Protein AF-A0A7V2N120-F1 (afdb_monomer_lite)

Structure (mmCIF, N/CA/C/O backbone):
data_AF-A0A7V2N120-F1
#
_entry.id   AF-A0A7V2N120-F1
#
loop_
_atom_site.group_PDB
_atom_site.id
_atom_site.type_symbol
_atom_site.label_atom_id
_atom_site.label_alt_id
_atom_site.label_comp_id
_atom_site.label_asym_id
_atom_site.label_entity_id
_atom_site.label_seq_id
_atom_site.pdbx_PDB_ins_code
_atom_site.Cartn_x
_atom_site.Cartn_y
_atom_site.Cartn_z
_atom_site.occupancy
_atom_site.B_iso_or_equiv
_atom_site.auth_seq_id
_atom_site.auth_comp_id
_atom_site.auth_asym_id
_atom_site.auth_atom_id
_atom_site.pdbx_PDB_model_num
ATOM 1 N N . MET A 1 1 ? 40.773 -17.161 -37.239 1.00 55.75 1 MET A N 1
ATOM 2 C CA . MET A 1 1 ? 39.350 -16.802 -37.480 1.00 55.75 1 MET A CA 1
ATOM 3 C C . MET A 1 1 ? 38.369 -17.424 -36.479 1.00 55.75 1 MET A C 1
ATOM 5 O O . MET A 1 1 ? 37.412 -16.759 -36.114 1.00 55.75 1 MET A O 1
ATOM 9 N N . ARG A 1 2 ? 38.604 -18.645 -35.972 1.00 58.12 2 ARG A N 1
ATOM 10 C CA . ARG A 1 2 ? 37.699 -19.341 -35.031 1.00 58.12 2 ARG A CA 1
ATOM 11 C C . ARG A 1 2 ? 37.586 -18.682 -33.636 1.00 58.12 2 ARG A C 1
ATOM 13 O O . ARG A 1 2 ? 36.512 -18.715 -33.054 1.00 58.12 2 ARG A O 1
ATOM 20 N N . LEU A 1 3 ? 38.641 -18.007 -33.154 1.00 55.69 3 LEU A N 1
ATOM 21 C CA . LEU A 1 3 ? 38.628 -17.240 -31.890 1.00 55.69 3 LEU A CA 1
ATOM 22 C C . LEU A 1 3 ? 37.810 -15.935 -31.965 1.00 55.69 3 LEU A C 1
ATOM 24 O O . LEU A 1 3 ? 37.146 -15.569 -31.003 1.00 55.69 3 LEU A O 1
ATOM 28 N N . VAL A 1 4 ? 37.840 -15.246 -33.111 1.00 60.59 4 VAL A N 1
ATOM 29 C CA . VAL A 1 4 ? 37.154 -13.953 -33.310 1.00 60.59 4 VAL A CA 1
ATOM 30 C C . VAL A 1 4 ? 35.639 -14.156 -33.407 1.00 60.59 4 VAL A C 1
ATOM 32 O O . VAL A 1 4 ? 34.874 -13.403 -32.819 1.00 60.59 4 VAL A O 1
ATOM 35 N N . ILE A 1 5 ? 35.207 -15.235 -34.067 1.00 59.00 5 ILE A N 1
ATOM 36 C CA . ILE A 1 5 ? 33.794 -15.638 -34.136 1.00 59.00 5 ILE A CA 1
ATOM 37 C C . ILE A 1 5 ? 33.270 -16.045 -32.747 1.00 59.00 5 ILE A C 1
ATOM 39 O O . ILE A 1 5 ? 32.144 -15.702 -32.396 1.00 59.00 5 ILE A O 1
ATOM 43 N N . PHE A 1 6 ? 34.094 -16.711 -31.929 1.00 54.94 6 PHE A N 1
ATOM 44 C CA . PHE A 1 6 ? 33.734 -17.083 -30.555 1.00 54.94 6 PHE A CA 1
ATOM 45 C C . PHE A 1 6 ? 33.576 -15.853 -29.644 1.00 54.94 6 PHE A C 1
ATOM 47 O O . PHE A 1 6 ? 32.615 -15.773 -28.885 1.00 54.94 6 PHE A O 1
ATOM 54 N N . PHE A 1 7 ? 34.456 -14.853 -29.778 1.00 57.53 7 PHE A N 1
ATOM 55 C CA . PHE A 1 7 ? 34.351 -13.581 -29.050 1.00 57.53 7 PHE A CA 1
ATOM 56 C C . PHE A 1 7 ? 33.116 -12.761 -29.460 1.00 57.53 7 PHE A C 1
ATOM 58 O O . PHE A 1 7 ? 32.438 -12.204 -28.602 1.00 57.53 7 PHE A O 1
ATOM 65 N N . ILE A 1 8 ? 32.778 -12.726 -30.752 1.00 56.56 8 ILE A N 1
ATOM 66 C CA . ILE A 1 8 ? 31.599 -12.008 -31.265 1.00 56.56 8 ILE A CA 1
ATOM 67 C C . ILE A 1 8 ? 30.290 -12.675 -30.805 1.00 56.56 8 ILE A C 1
ATOM 69 O O . ILE A 1 8 ? 29.366 -11.982 -30.385 1.00 56.56 8 ILE A O 1
ATOM 73 N N . LEU A 1 9 ? 30.216 -14.011 -30.805 1.00 56.84 9 LEU A N 1
ATOM 74 C CA . LEU A 1 9 ? 29.054 -14.753 -30.293 1.00 56.84 9 LEU A CA 1
ATOM 75 C C . LEU A 1 9 ? 28.890 -14.618 -28.768 1.00 56.84 9 LEU A C 1
ATOM 77 O O . LEU A 1 9 ? 27.765 -14.505 -28.283 1.00 56.84 9 LEU A O 1
ATOM 81 N N . MET A 1 10 ? 29.994 -14.571 -28.016 1.00 55.03 10 MET A N 1
ATOM 82 C CA . MET A 1 10 ? 29.978 -14.403 -26.557 1.00 55.03 10 MET A CA 1
ATOM 83 C C . MET A 1 10 ? 29.555 -12.985 -26.128 1.00 55.03 10 MET A C 1
ATOM 85 O O . MET A 1 10 ? 28.861 -12.837 -25.125 1.00 55.03 10 MET A O 1
ATOM 89 N N . PHE A 1 11 ? 29.897 -11.950 -26.906 1.00 56.78 11 PHE A N 1
ATOM 90 C CA . PHE A 1 11 ? 29.475 -10.566 -26.640 1.00 56.78 11 PHE A CA 1
ATOM 91 C C . PHE A 1 11 ? 28.055 -10.237 -27.138 1.00 56.78 11 PHE A C 1
ATOM 93 O O . PHE A 1 11 ? 27.378 -9.415 -26.523 1.00 56.78 11 PHE A O 1
ATOM 100 N N . LEU A 1 12 ? 27.558 -10.889 -28.197 1.00 56.31 12 LEU A N 1
ATOM 101 C CA . LEU A 1 12 ? 26.190 -10.676 -28.704 1.00 56.31 12 LEU A CA 1
ATOM 102 C C . LEU A 1 12 ? 25.116 -11.476 -27.944 1.00 56.31 12 LEU A C 1
ATOM 104 O O . LEU A 1 12 ? 23.973 -11.029 -27.853 1.00 56.31 12 LEU A O 1
ATOM 108 N N . GLY A 1 13 ? 25.461 -12.632 -27.364 1.00 52.16 13 GLY A N 1
ATOM 109 C CA . GLY A 1 13 ? 24.503 -13.509 -26.674 1.00 52.16 13 GLY A CA 1
ATOM 110 C C . GLY A 1 13 ? 24.060 -13.042 -25.279 1.00 52.16 13 GLY A C 1
ATOM 111 O O . GLY A 1 13 ? 22.991 -13.432 -24.815 1.00 52.16 13 GLY A O 1
ATOM 112 N N . LEU A 1 14 ? 24.843 -12.188 -24.610 1.00 54.44 14 LEU A N 1
ATOM 113 C CA . LEU A 1 14 ? 24.583 -11.773 -23.222 1.00 54.44 14 LEU A CA 1
ATOM 114 C C . LEU A 1 14 ? 23.712 -10.509 -23.100 1.00 54.44 14 LEU A C 1
ATOM 116 O O . LEU A 1 14 ? 23.079 -10.303 -22.067 1.00 54.44 14 LEU A O 1
ATOM 120 N N . GLY A 1 15 ? 23.644 -9.676 -24.144 1.00 51.22 15 GLY A N 1
ATOM 121 C CA . GLY A 1 15 ? 22.901 -8.409 -24.112 1.00 51.22 15 GLY A CA 1
ATOM 122 C C . GLY A 1 15 ? 21.403 -8.536 -24.410 1.00 51.22 15 GLY A C 1
ATOM 123 O O . GLY A 1 15 ? 20.606 -7.779 -23.865 1.00 51.22 15 GLY A O 1
ATOM 124 N N . TYR A 1 16 ? 21.003 -9.502 -25.244 1.00 51.31 16 TYR A N 1
ATOM 125 C CA . TYR A 1 16 ? 19.625 -9.599 -25.757 1.00 51.31 16 TYR A CA 1
ATOM 126 C C . TYR A 1 16 ? 18.685 -10.439 -24.874 1.00 51.31 16 TYR A C 1
ATOM 128 O O . TYR A 1 16 ? 17.490 -10.165 -24.798 1.00 51.31 16 TYR A O 1
ATOM 136 N N . ALA A 1 17 ? 19.214 -11.444 -24.166 1.00 52.62 17 ALA A N 1
ATOM 137 C CA . ALA A 1 17 ? 18.413 -12.348 -23.333 1.00 52.62 17 ALA A CA 1
ATOM 138 C C . ALA A 1 17 ? 17.960 -11.732 -21.992 1.00 52.62 17 ALA A C 1
ATOM 140 O O . ALA A 1 17 ? 17.053 -12.251 -21.346 1.00 52.62 17 ALA A O 1
ATOM 141 N N . GLN A 1 18 ? 18.567 -10.620 -21.565 1.00 58.41 18 GLN A N 1
ATOM 142 C CA . GLN A 1 18 ? 18.274 -9.972 -20.280 1.00 58.41 18 GLN A CA 1
ATOM 143 C C . GLN A 1 18 ? 17.005 -9.110 -2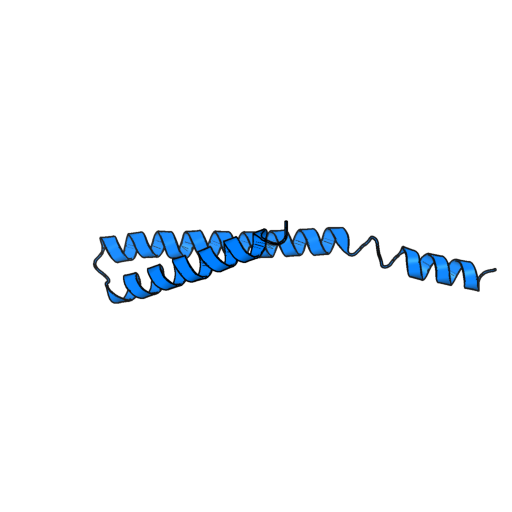0.311 1.00 58.41 18 GLN A C 1
ATOM 145 O O . GLN A 1 18 ? 16.361 -8.920 -19.282 1.00 58.41 18 GLN A O 1
ATOM 150 N N . THR A 1 19 ? 16.622 -8.586 -21.475 1.00 71.25 19 THR A N 1
ATOM 151 C CA . THR A 1 19 ? 15.502 -7.643 -21.601 1.00 71.25 19 THR A CA 1
ATOM 152 C C . THR A 1 19 ? 14.147 -8.291 -21.291 1.00 71.25 19 THR A C 1
ATOM 154 O O . THR A 1 19 ? 13.402 -7.722 -20.493 1.00 71.25 19 THR A O 1
ATOM 157 N N . PRO A 1 20 ? 13.812 -9.487 -21.824 1.00 85.81 20 PRO A N 1
ATOM 158 C CA . PRO A 1 20 ? 12.541 -10.143 -21.511 1.00 85.81 20 PRO A CA 1
ATOM 159 C C . PRO A 1 20 ? 12.423 -10.547 -20.037 1.00 85.81 20 PRO A C 1
ATOM 161 O O . PRO A 1 20 ? 11.363 -10.364 -19.438 1.00 85.81 20 PRO A O 1
ATOM 164 N N . GLN A 1 21 ? 13.515 -11.044 -19.446 1.00 87.94 21 GLN A N 1
ATOM 165 C CA . GLN A 1 21 ? 13.547 -11.456 -18.042 1.00 87.94 21 GLN A CA 1
ATOM 166 C C . GLN A 1 21 ? 13.352 -10.261 -17.102 1.00 87.94 21 GLN A C 1
ATOM 168 O O . GLN A 1 21 ? 12.483 -10.303 -16.236 1.00 87.94 21 GLN A O 1
ATOM 173 N N . LYS A 1 22 ? 14.074 -9.156 -17.330 1.00 87.56 22 LYS A N 1
ATOM 174 C CA . LYS A 1 22 ? 13.905 -7.920 -16.550 1.00 87.56 22 LYS A CA 1
ATOM 175 C C . LYS A 1 22 ? 12.483 -7.373 -16.643 1.00 87.56 22 LYS A C 1
ATOM 177 O O . LYS A 1 22 ? 11.898 -7.023 -15.628 1.00 87.56 22 LYS A O 1
ATOM 182 N N . VAL A 1 23 ? 11.892 -7.353 -17.841 1.00 89.50 23 VAL A N 1
ATOM 183 C CA . VAL A 1 23 ? 10.495 -6.919 -18.025 1.00 89.50 23 VAL A CA 1
ATOM 184 C C . VAL A 1 23 ? 9.528 -7.812 -17.245 1.00 89.50 23 VAL A C 1
ATOM 186 O O . VAL A 1 23 ? 8.579 -7.311 -16.642 1.00 89.50 23 VAL A O 1
ATOM 189 N N . TYR A 1 24 ? 9.743 -9.128 -17.250 1.00 92.12 24 TYR A N 1
ATOM 190 C CA . TYR A 1 24 ? 8.922 -10.061 -16.483 1.00 92.12 24 TYR A CA 1
ATOM 191 C C . TYR A 1 24 ? 9.040 -9.826 -14.970 1.00 92.12 24 TYR A C 1
ATOM 193 O O . TYR A 1 24 ? 8.022 -9.705 -14.289 1.00 92.12 24 TYR A O 1
ATOM 201 N N . GLU A 1 25 ? 10.259 -9.676 -14.454 1.00 91.06 25 GLU A N 1
ATOM 202 C CA . GLU A 1 25 ? 10.518 -9.379 -13.041 1.00 91.06 25 GLU A CA 1
ATOM 203 C C . GLU A 1 25 ? 9.893 -8.048 -12.613 1.00 91.06 25 GLU A C 1
ATOM 205 O O . GLU A 1 25 ? 9.216 -7.990 -11.586 1.00 91.06 25 GLU A O 1
ATOM 210 N N . THR A 1 26 ? 10.017 -6.998 -13.432 1.00 91.44 26 THR A N 1
ATOM 211 C CA . THR A 1 26 ? 9.356 -5.711 -13.179 1.00 91.44 26 THR A CA 1
ATOM 212 C C . THR A 1 26 ? 7.837 -5.863 -13.123 1.00 91.44 26 THR A C 1
ATOM 214 O O . THR A 1 26 ? 7.202 -5.324 -12.218 1.00 91.44 26 THR A O 1
ATOM 217 N N . LYS A 1 27 ? 7.227 -6.629 -14.040 1.00 93.06 27 LYS A N 1
ATOM 218 C CA . LYS A 1 27 ? 5.776 -6.886 -14.015 1.00 93.06 27 LYS A CA 1
ATOM 219 C C . LYS A 1 27 ? 5.344 -7.590 -12.733 1.00 93.06 27 LYS A C 1
ATOM 221 O O . LYS A 1 27 ? 4.319 -7.220 -12.163 1.00 93.06 27 LYS A O 1
ATOM 226 N N . LEU A 1 28 ? 6.104 -8.585 -12.276 1.00 96.19 28 LEU A N 1
ATOM 227 C CA . LEU A 1 28 ? 5.813 -9.279 -11.022 1.00 96.19 28 LEU A CA 1
ATOM 228 C C . LEU A 1 28 ? 5.944 -8.347 -9.815 1.00 96.19 28 LEU A C 1
ATOM 230 O O . LEU A 1 28 ? 5.045 -8.332 -8.978 1.00 96.19 28 LEU A O 1
ATOM 234 N N . ALA A 1 29 ? 7.003 -7.538 -9.758 1.00 95.12 29 ALA A N 1
ATOM 235 C CA . ALA A 1 29 ? 7.220 -6.581 -8.676 1.00 95.12 29 ALA A CA 1
ATOM 236 C C . ALA A 1 29 ? 6.098 -5.531 -8.603 1.00 95.12 29 ALA A C 1
ATOM 238 O O . ALA A 1 29 ? 5.535 -5.293 -7.536 1.00 95.12 29 ALA A O 1
ATOM 239 N N . LEU A 1 30 ? 5.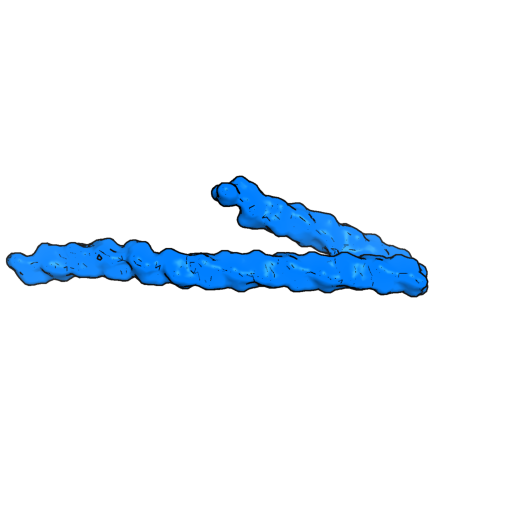702 -4.955 -9.744 1.00 95.88 30 LEU A N 1
ATOM 240 C CA . LEU A 1 30 ? 4.585 -4.007 -9.806 1.00 95.88 30 LEU A CA 1
ATOM 241 C C . LEU A 1 30 ? 3.258 -4.663 -9.415 1.00 95.88 30 LEU A C 1
ATOM 243 O O . LEU A 1 30 ? 2.452 -4.058 -8.708 1.00 95.88 30 LEU A O 1
ATOM 247 N N . ARG A 1 31 ? 3.031 -5.910 -9.844 1.00 97.19 31 ARG A N 1
ATOM 248 C CA . ARG A 1 31 ? 1.837 -6.670 -9.465 1.00 97.19 31 ARG A CA 1
ATOM 249 C C . ARG A 1 31 ? 1.787 -6.914 -7.957 1.00 97.19 31 ARG A C 1
ATOM 251 O O . ARG A 1 31 ? 0.713 -6.782 -7.377 1.00 97.19 31 ARG A O 1
ATOM 258 N N . ASP A 1 32 ? 2.908 -7.268 -7.336 1.00 97.88 32 ASP A N 1
ATOM 259 C CA . ASP A 1 32 ? 2.986 -7.470 -5.888 1.00 97.88 32 ASP A CA 1
ATOM 260 C C . ASP A 1 32 ? 2.656 -6.183 -5.124 1.00 97.88 32 ASP A C 1
ATOM 262 O O . ASP A 1 32 ? 1.775 -6.185 -4.261 1.00 97.88 32 ASP A O 1
ATOM 266 N N . LEU A 1 33 ? 3.257 -5.056 -5.527 1.00 97.81 33 LEU A N 1
ATOM 267 C CA . LEU A 1 33 ? 2.956 -3.745 -4.949 1.00 97.81 33 LEU A CA 1
ATOM 268 C C . LEU A 1 33 ? 1.462 -3.405 -5.047 1.00 97.81 33 LEU A C 1
ATOM 270 O O . LEU A 1 33 ? 0.873 -2.983 -4.052 1.00 97.81 33 LEU A O 1
ATOM 274 N N . TYR A 1 34 ? 0.836 -3.636 -6.205 1.00 97.81 34 TYR A N 1
ATOM 275 C CA . TYR A 1 34 ? -0.591 -3.371 -6.419 1.00 97.81 34 TYR A CA 1
ATOM 276 C C . TYR A 1 34 ? -1.504 -4.267 -5.573 1.00 97.81 34 TYR A C 1
ATOM 278 O O . TYR A 1 34 ? -2.495 -3.798 -5.008 1.00 97.81 34 TYR A O 1
ATOM 286 N N . VAL A 1 35 ? -1.191 -5.561 -5.472 1.00 98.50 35 VAL A N 1
ATOM 287 C CA . VAL A 1 35 ? -1.968 -6.500 -4.649 1.00 98.50 35 VAL A CA 1
ATOM 288 C C . VAL A 1 35 ? -1.856 -6.133 -3.170 1.00 98.50 35 VAL A C 1
ATOM 290 O O . VAL A 1 35 ? -2.873 -6.112 -2.472 1.00 98.50 35 VAL A O 1
ATOM 293 N N . HIS A 1 36 ? -0.657 -5.772 -2.703 1.00 98.44 36 HIS A N 1
ATOM 294 C CA . HIS A 1 36 ? -0.461 -5.256 -1.351 1.00 98.44 36 HIS A CA 1
ATOM 295 C C . HIS A 1 36 ? -1.241 -3.959 -1.105 1.00 98.44 36 HIS A C 1
ATOM 297 O O . HIS A 1 36 ? -1.830 -3.811 -0.033 1.00 98.44 36 HIS A O 1
ATOM 303 N N . HIS A 1 37 ? -1.336 -3.064 -2.092 1.00 98.31 37 HIS A N 1
ATOM 304 C CA . HIS A 1 37 ? -2.141 -1.848 -1.964 1.00 98.31 37 HIS A CA 1
ATOM 305 C C . HIS A 1 37 ? -3.618 -2.161 -1.719 1.00 98.31 37 HIS A C 1
ATOM 307 O O . HIS A 1 37 ? -4.222 -1.678 -0.760 1.00 98.31 37 HIS A O 1
ATOM 313 N N . ILE A 1 38 ? -4.191 -3.034 -2.555 1.00 98.56 38 ILE A N 1
ATOM 314 C CA . ILE A 1 38 ? -5.589 -3.466 -2.441 1.00 98.56 38 ILE A CA 1
ATOM 315 C C . ILE A 1 38 ? -5.842 -4.110 -1.077 1.00 98.56 38 ILE A C 1
ATOM 317 O O . ILE A 1 38 ? -6.874 -3.851 -0.455 1.00 98.56 38 ILE A O 1
ATOM 321 N N . TYR A 1 39 ? -4.907 -4.937 -0.602 1.00 98.62 39 TYR A N 1
ATOM 322 C CA . TYR A 1 39 ? -4.995 -5.564 0.711 1.00 98.62 39 TYR A CA 1
ATOM 323 C C . TYR A 1 39 ? -5.082 -4.521 1.833 1.00 98.62 39 TYR A C 1
ATOM 325 O O . TYR A 1 39 ? -6.001 -4.589 2.652 1.00 98.62 39 TYR A O 1
ATOM 333 N N . TRP A 1 40 ? -4.174 -3.543 1.867 1.00 98.75 40 TRP A N 1
ATOM 334 C CA . TRP A 1 40 ? -4.146 -2.545 2.938 1.00 98.75 40 TRP A CA 1
ATOM 335 C C . TRP A 1 40 ? -5.340 -1.598 2.895 1.00 98.75 40 TRP A 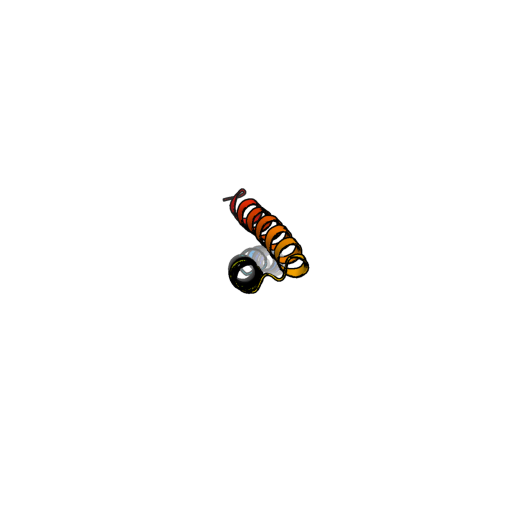C 1
ATOM 337 O O . TRP A 1 40 ? -5.971 -1.392 3.928 1.00 98.75 40 TRP A O 1
ATOM 347 N N . VAL A 1 41 ? -5.728 -1.108 1.715 1.00 98.62 41 VAL A N 1
ATOM 348 C CA . VAL A 1 41 ? -6.897 -0.224 1.571 1.00 98.62 41 VAL A CA 1
ATOM 349 C C . VAL A 1 41 ? -8.187 -0.944 1.967 1.00 98.62 41 VAL A C 1
ATOM 351 O O . VAL A 1 41 ? -9.002 -0.398 2.711 1.00 98.62 41 VAL A O 1
ATOM 354 N N . ARG A 1 42 ? -8.377 -2.200 1.535 1.00 98.69 42 ARG A N 1
ATOM 355 C CA . ARG A 1 42 ? -9.547 -2.993 1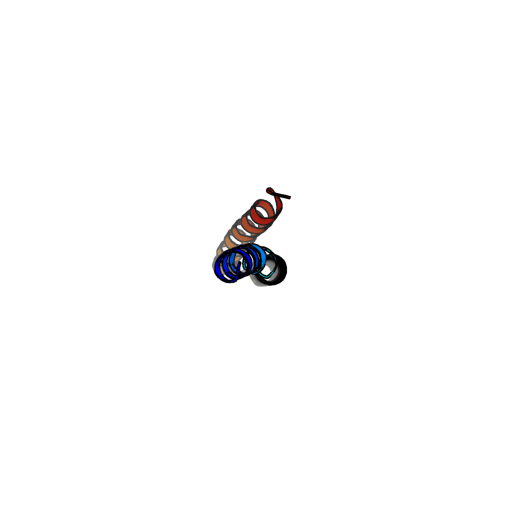.943 1.00 98.69 42 ARG A CA 1
ATOM 356 C C . ARG A 1 42 ? -9.584 -3.182 3.457 1.00 98.69 42 ARG A C 1
ATOM 358 O O . ARG A 1 42 ? -10.641 -3.017 4.061 1.00 98.69 42 ARG A O 1
ATOM 365 N N . ASN A 1 43 ? -8.455 -3.540 4.061 1.00 98.62 43 ASN A N 1
ATOM 366 C CA . ASN A 1 43 ? -8.384 -3.759 5.501 1.00 98.62 43 ASN A CA 1
ATOM 367 C C . ASN A 1 43 ? -8.571 -2.471 6.296 1.00 98.62 43 ASN A C 1
ATOM 369 O O . ASN A 1 43 ? -9.215 -2.519 7.336 1.00 98.62 43 ASN A O 1
ATOM 373 N N . LEU A 1 44 ? -8.110 -1.328 5.787 1.00 98.69 44 LEU A N 1
ATOM 374 C CA . LEU A 1 44 ? -8.390 -0.027 6.382 1.00 98.69 44 LEU A CA 1
ATOM 375 C C . LEU A 1 44 ? -9.900 0.239 6.436 1.00 98.69 44 LEU A C 1
ATOM 377 O O . LEU A 1 44 ? -10.428 0.584 7.493 1.00 98.69 44 LEU A O 1
ATOM 381 N N . VAL A 1 45 ? -10.615 0.006 5.330 1.00 98.62 45 VAL A N 1
ATOM 382 C CA . VAL A 1 45 ? -12.081 0.157 5.277 1.00 98.62 45 VAL A CA 1
ATOM 383 C C . VAL A 1 45 ? -12.774 -0.802 6.248 1.00 98.62 45 VAL A C 1
ATOM 385 O O . VAL A 1 45 ? -13.668 -0.389 6.987 1.00 98.62 45 VAL A O 1
ATOM 388 N N . ILE A 1 46 ? -12.364 -2.074 6.275 1.00 98.62 46 ILE A N 1
ATOM 389 C CA . ILE A 1 46 ? -12.929 -3.084 7.181 1.00 98.62 46 ILE A CA 1
ATOM 390 C C . ILE A 1 46 ? -12.685 -2.691 8.646 1.00 98.62 46 ILE A C 1
ATOM 392 O O . ILE A 1 46 ? -13.638 -2.634 9.420 1.00 98.62 46 ILE A O 1
ATOM 396 N N . ALA A 1 47 ? -11.444 -2.371 9.019 1.00 98.62 47 ALA A N 1
ATOM 397 C CA . ALA A 1 47 ? -11.063 -1.997 10.381 1.00 98.62 47 ALA A CA 1
ATOM 398 C C . ALA A 1 47 ? -11.834 -0.763 10.865 1.00 98.62 47 ALA A C 1
ATOM 400 O O . ALA A 1 47 ? -12.408 -0.779 11.954 1.00 98.62 47 ALA A O 1
ATOM 401 N N . THR A 1 48 ? -11.932 0.257 10.005 1.00 98.50 48 THR A N 1
ATOM 402 C CA . THR A 1 48 ? -12.684 1.485 10.287 1.00 98.50 48 THR A CA 1
ATOM 403 C C . THR A 1 48 ? -14.163 1.176 10.512 1.00 98.50 48 THR A C 1
ATOM 405 O O . THR A 1 48 ? -14.752 1.647 11.483 1.00 98.50 48 THR A O 1
ATOM 408 N N . LYS A 1 49 ? -14.766 0.336 9.656 1.00 98.50 49 LYS A N 1
ATOM 409 C CA . LYS A 1 49 ? -16.181 -0.053 9.761 1.00 98.50 49 LYS A CA 1
ATOM 410 C C . LYS A 1 49 ? -16.493 -0.786 11.068 1.00 98.50 49 LYS A C 1
ATOM 412 O O . LYS A 1 49 ? -17.562 -0.578 11.633 1.00 98.50 49 LYS A O 1
ATOM 417 N N . PHE A 1 50 ? -15.591 -1.650 11.531 1.00 98.38 50 PHE A N 1
ATOM 418 C CA . PHE A 1 50 ? -15.775 -2.425 12.762 1.00 98.38 50 PHE A CA 1
ATOM 419 C C . PHE A 1 50 ? -15.246 -1.724 14.023 1.00 98.38 50 PHE A C 1
ATOM 421 O O . PHE A 1 50 ? -15.381 -2.265 15.117 1.00 98.38 50 PHE A O 1
ATOM 428 N N . GLY A 1 51 ? -14.675 -0.522 13.901 1.00 98.12 51 GLY A N 1
ATOM 429 C CA . GLY A 1 51 ? -14.167 0.245 15.038 1.00 98.12 51 GLY A CA 1
ATOM 430 C C . GLY A 1 51 ? -12.870 -0.303 15.647 1.00 98.12 51 GLY A C 1
ATOM 431 O O . GLY A 1 51 ? -12.528 0.066 16.772 1.00 98.12 51 GLY A O 1
ATOM 432 N N . ASP A 1 52 ? -12.127 -1.151 14.928 1.00 98.44 52 ASP A N 1
ATOM 433 C CA . ASP A 1 52 ? -10.815 -1.635 15.370 1.00 98.44 52 ASP A CA 1
ATOM 434 C C . ASP A 1 52 ? -9.759 -0.544 15.155 1.00 98.44 52 ASP A C 1
ATOM 436 O O . ASP A 1 52 ? -9.090 -0.473 14.120 1.00 98.44 52 ASP A O 1
ATOM 440 N N . LYS A 1 53 ? -9.623 0.345 16.144 1.00 98.19 53 LYS A N 1
ATOM 441 C CA . L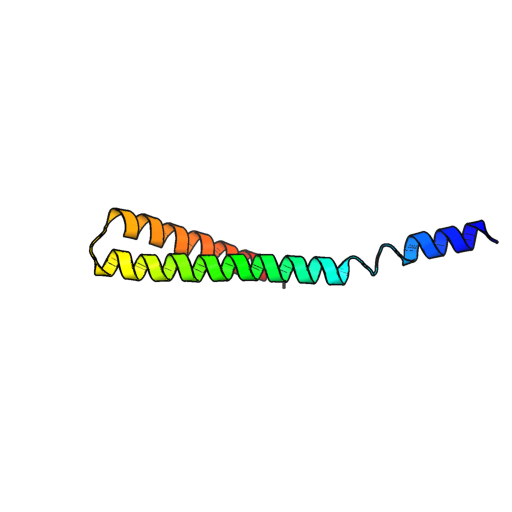YS A 1 53 ? -8.706 1.494 16.080 1.00 98.19 53 LYS A CA 1
ATOM 442 C C . LYS A 1 53 ? -7.252 1.074 15.879 1.00 98.19 53 LYS A C 1
ATOM 444 O O . LYS A 1 53 ? -6.552 1.670 15.068 1.00 98.19 53 LYS A O 1
ATOM 449 N N . LYS A 1 54 ? -6.813 0.017 16.569 1.00 98.12 54 LYS A N 1
ATOM 450 C CA . LYS A 1 54 ? -5.427 -0.457 16.489 1.00 98.12 54 LYS A CA 1
ATOM 451 C C . LYS A 1 54 ? -5.114 -0.955 15.082 1.00 98.12 54 LYS A C 1
ATOM 453 O O . LYS A 1 54 ? -4.066 -0.624 14.532 1.00 98.12 54 LYS A O 1
ATOM 458 N N . PHE A 1 55 ? -6.008 -1.745 14.492 1.00 98.06 55 PHE A N 1
ATOM 459 C CA . PHE A 1 55 ? -5.782 -2.244 13.141 1.00 98.06 55 PHE A CA 1
ATOM 460 C C . PHE A 1 55 ? -5.991 -1.164 12.072 1.00 98.06 55 PHE A C 1
ATOM 462 O O . PHE A 1 55 ? -5.295 -1.183 11.061 1.00 98.06 55 PHE A O 1
ATOM 469 N N . THR A 1 56 ? -6.858 -0.177 12.323 1.00 98.81 56 THR A N 1
ATOM 470 C CA . THR A 1 56 ? -7.027 1.009 11.465 1.00 98.81 56 THR A CA 1
ATOM 471 C C . THR A 1 56 ? -5.709 1.769 11.313 1.00 98.81 56 THR A C 1
ATOM 473 O O . THR A 1 56 ? -5.273 1.999 10.190 1.00 98.81 56 THR A O 1
ATOM 476 N N . GLU A 1 57 ? -5.024 2.083 12.417 1.00 98.56 57 GLU A N 1
ATOM 477 C CA . GLU A 1 57 ? -3.729 2.785 12.388 1.00 98.56 57 GLU A CA 1
ATOM 478 C C . GLU A 1 57 ? -2.648 1.992 11.638 1.00 98.56 57 GLU A C 1
ATOM 480 O O . GLU A 1 57 ? -1.865 2.552 10.868 1.00 98.56 57 GLU A O 1
ATOM 485 N N . ILE A 1 58 ? -2.615 0.668 11.829 1.00 98.56 58 ILE A N 1
ATOM 486 C CA . ILE A 1 58 ? -1.676 -0.212 11.121 1.00 98.56 58 ILE A CA 1
ATOM 487 C C . ILE A 1 58 ? -1.970 -0.210 9.619 1.00 98.56 58 ILE A C 1
ATOM 489 O O . ILE A 1 58 ? -1.049 -0.058 8.814 1.00 98.56 58 ILE A O 1
ATOM 493 N N . ALA A 1 59 ? -3.235 -0.395 9.241 1.00 98.69 59 ALA A N 1
ATOM 494 C CA . ALA A 1 59 ? -3.645 -0.482 7.849 1.00 98.69 59 ALA A CA 1
ATOM 495 C C . ALA A 1 59 ? -3.443 0.845 7.109 1.00 98.69 59 ALA A C 1
ATOM 497 O O . ALA A 1 59 ? -2.965 0.824 5.978 1.00 98.69 59 ALA A O 1
ATOM 498 N N . ASP A 1 60 ? -3.730 1.976 7.755 1.00 98.62 60 ASP A N 1
ATOM 499 C CA . ASP A 1 60 ? -3.511 3.314 7.200 1.00 98.62 60 ASP A CA 1
ATOM 500 C C . ASP A 1 60 ? -2.027 3.565 6.921 1.00 98.62 60 ASP A C 1
ATOM 502 O O . ASP A 1 60 ? -1.626 3.800 5.778 1.00 98.62 60 ASP A O 1
ATOM 506 N N . LYS A 1 61 ? -1.176 3.369 7.938 1.00 98.75 61 LYS A N 1
ATOM 507 C CA . LYS A 1 61 ? 0.276 3.506 7.789 1.00 98.75 61 LYS A CA 1
ATOM 508 C C . LYS A 1 61 ? 0.808 2.638 6.649 1.00 98.75 61 LYS A C 1
ATOM 510 O O . LYS A 1 61 ? 1.608 3.098 5.836 1.00 98.75 61 LYS A O 1
ATOM 515 N N . LYS A 1 62 ? 0.355 1.386 6.565 1.00 98.69 62 LYS A N 1
ATOM 516 C CA . LYS A 1 62 ? 0.798 0.453 5.525 1.00 98.69 62 LYS A CA 1
ATOM 517 C C . LYS A 1 62 ? 0.271 0.804 4.136 1.00 98.69 62 LYS A C 1
ATOM 519 O O . LYS A 1 62 ? 1.010 0.637 3.165 1.00 98.69 62 LYS A O 1
ATOM 524 N N . ALA A 1 63 ? -0.953 1.316 4.028 1.00 98.44 63 ALA A N 1
ATOM 525 C CA . ALA A 1 63 ? -1.504 1.799 2.768 1.00 98.44 63 ALA A CA 1
ATOM 526 C C . ALA A 1 63 ? -0.685 2.981 2.225 1.00 98.44 63 ALA A C 1
ATOM 528 O O . ALA A 1 63 ? -0.333 2.977 1.046 1.00 98.44 63 ALA A O 1
ATOM 529 N N . VAL A 1 64 ? -0.316 3.938 3.085 1.00 98.44 64 VAL A N 1
ATOM 530 C CA . VAL A 1 64 ? 0.516 5.097 2.714 1.00 98.44 64 VAL A CA 1
ATOM 531 C C . VAL A 1 64 ? 1.942 4.679 2.343 1.00 98.44 64 VAL A C 1
ATOM 533 O O . VAL A 1 64 ? 2.445 5.091 1.298 1.00 98.44 64 VAL A O 1
ATOM 536 N N . GLU A 1 65 ? 2.590 3.831 3.152 1.00 98.62 65 GLU A N 1
ATOM 537 C CA . GLU A 1 65 ? 3.928 3.292 2.850 1.00 98.62 65 GLU A CA 1
ATOM 538 C C . GLU A 1 65 ? 3.958 2.603 1.477 1.00 98.62 65 GLU A C 1
ATOM 540 O O . GLU A 1 65 ? 4.857 2.839 0.668 1.00 98.62 65 GLU A O 1
ATOM 545 N N . ASN A 1 66 ? 2.950 1.782 1.184 1.00 98.50 66 ASN A N 1
ATOM 546 C CA . ASN A 1 66 ? 2.860 1.074 -0.085 1.00 98.50 66 ASN A CA 1
ATOM 547 C C . ASN A 1 66 ? 2.498 2.001 -1.263 1.00 98.50 66 ASN A C 1
ATOM 549 O O . ASN A 1 66 ? 3.050 1.831 -2.348 1.00 98.50 66 ASN A O 1
ATOM 553 N N . ALA A 1 67 ? 1.650 3.017 -1.057 1.00 98.00 67 ALA A N 1
ATOM 554 C CA . ALA A 1 67 ? 1.367 4.033 -2.074 1.00 98.00 67 ALA A CA 1
ATOM 555 C C . ALA A 1 67 ? 2.629 4.821 -2.467 1.00 98.00 67 ALA A C 1
ATOM 557 O O . ALA A 1 67 ? 2.855 5.077 -3.650 1.00 98.00 67 ALA A O 1
ATOM 558 N N . LYS A 1 68 ? 3.494 5.141 -1.494 1.00 98.31 68 LYS A N 1
ATOM 559 C CA . LYS A 1 68 ? 4.804 5.755 -1.755 1.00 98.31 68 LYS A CA 1
ATOM 560 C C . LYS A 1 68 ? 5.689 4.841 -2.602 1.00 98.31 68 LYS A C 1
ATOM 562 O O . LYS A 1 68 ? 6.230 5.298 -3.601 1.00 98.31 68 LYS A O 1
ATOM 567 N N . ALA A 1 69 ? 5.772 3.555 -2.252 1.00 97.81 69 ALA A N 1
ATOM 568 C CA . ALA A 1 69 ? 6.550 2.575 -3.011 1.00 97.81 69 ALA A CA 1
ATOM 569 C C . ALA A 1 69 ? 6.044 2.404 -4.457 1.00 97.81 69 ALA A C 1
ATOM 571 O O . ALA A 1 69 ? 6.847 2.296 -5.380 1.00 97.81 69 ALA A O 1
ATOM 572 N N . LEU A 1 70 ? 4.722 2.428 -4.673 1.00 96.00 70 LE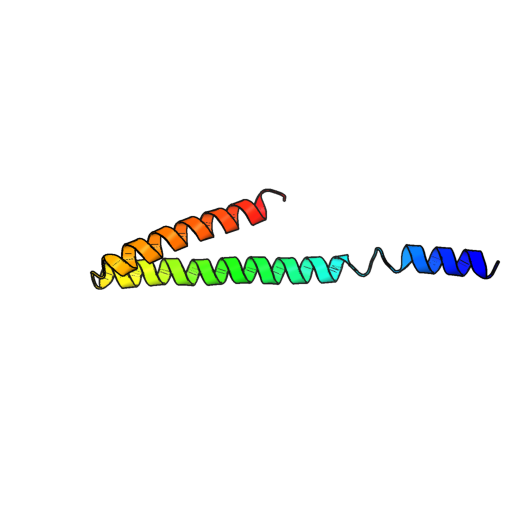U A N 1
ATOM 573 C CA . LEU A 1 70 ? 4.130 2.442 -6.016 1.00 96.00 70 LEU A CA 1
ATOM 574 C C . LEU A 1 70 ? 4.556 3.679 -6.814 1.00 96.00 70 LEU A C 1
ATOM 576 O O . LEU A 1 70 ? 4.944 3.548 -7.973 1.00 96.00 70 LEU A O 1
ATOM 580 N N . GLY A 1 71 ? 4.506 4.863 -6.197 1.00 94.88 71 GLY A N 1
ATOM 581 C CA . GLY A 1 71 ? 4.967 6.104 -6.818 1.00 94.88 71 GLY A CA 1
ATOM 582 C C . GLY A 1 71 ? 6.452 6.051 -7.178 1.00 94.88 71 GLY A C 1
ATOM 583 O O . GLY A 1 71 ? 6.826 6.310 -8.317 1.00 94.88 71 GLY A O 1
ATOM 584 N N . GLU A 1 72 ? 7.302 5.641 -6.239 1.00 96.12 72 GLU A N 1
ATOM 585 C CA . GLU A 1 72 ? 8.749 5.510 -6.455 1.00 96.12 72 GLU A CA 1
ATOM 586 C C . GLU A 1 72 ? 9.092 4.499 -7.559 1.00 96.12 72 GLU A C 1
ATOM 588 O O . GLU A 1 72 ? 10.051 4.708 -8.298 1.00 96.12 72 GLU A O 1
ATOM 593 N N . ALA A 1 73 ? 8.290 3.441 -7.723 1.00 93.12 73 ALA A N 1
ATOM 594 C CA . ALA A 1 73 ? 8.487 2.446 -8.774 1.00 93.12 73 ALA A CA 1
ATOM 595 C C . ALA A 1 73 ? 8.225 2.979 -10.193 1.00 93.12 73 ALA A C 1
ATOM 597 O O . ALA A 1 73 ? 8.740 2.396 -11.146 1.00 93.12 73 ALA A O 1
ATOM 598 N N . ILE A 1 74 ? 7.439 4.053 -10.351 1.00 89.06 74 ILE A N 1
ATOM 599 C CA . ILE A 1 74 ? 7.117 4.630 -11.668 1.00 89.06 74 ILE A CA 1
ATOM 600 C C . ILE A 1 74 ? 7.916 5.890 -12.005 1.00 89.06 74 ILE A C 1
ATOM 602 O O . ILE A 1 74 ? 8.074 6.181 -13.180 1.00 89.06 74 ILE A O 1
ATOM 606 N N . VAL A 1 75 ? 8.447 6.607 -11.009 1.00 91.88 75 VAL A N 1
ATOM 607 C CA . VAL A 1 75 ? 9.242 7.841 -11.200 1.00 91.88 75 VAL A CA 1
ATOM 608 C C . VAL A 1 75 ? 10.341 7.735 -12.277 1.00 91.88 75 VAL A C 1
ATOM 610 O O . VAL A 1 75 ? 10.563 8.727 -12.968 1.00 91.88 75 VAL A O 1
ATOM 613 N N . PRO A 1 76 ? 11.054 6.603 -12.444 1.00 84.81 76 PRO A N 1
ATOM 614 C CA . PRO A 1 76 ? 12.114 6.488 -13.449 1.00 84.81 76 PRO A CA 1
ATOM 615 C C . PRO A 1 76 ? 11.648 6.339 -14.909 1.00 84.81 76 PRO A C 1
ATOM 617 O O . PRO A 1 76 ? 12.511 6.198 -15.779 1.00 84.81 76 PRO A O 1
ATOM 620 N N . PHE A 1 77 ? 10.338 6.303 -15.178 1.00 79.88 77 PHE A N 1
ATOM 621 C CA . PHE A 1 77 ? 9.743 6.086 -16.504 1.00 79.88 77 PHE A CA 1
ATOM 622 C C . PHE A 1 77 ? 8.931 7.301 -16.958 1.00 79.88 77 PHE A C 1
ATOM 624 O O . PHE A 1 77 ? 8.913 7.542 -18.186 1.00 79.88 77 PHE A O 1
#

Sequence (77 aa):
MRLVIFFILMFLGLGYAQTPQKVYETKLALRDLYVHHIYWVRNLVIATKFGDKKFTEIADKKAVENAKALGEAIVPF

Radius of gyration: 21.99 Å; chains: 1; bounding box: 56×27×54 Å

pLDDT: mean 86.28, std 17.53, range [51.22, 98.81]

Secondary structure (DSSP, 8-state):
-HHHHHHHHHHHHHHHTHHHHHHHHHHHHHHHHHHHHHHHHHHHHHHHHHT-HHHHHHHHHHHHHHHHHHHHHHTT-

Foldseek 3Di:
DVVVVVVVCVVVVPPPVVVVVVVVVLVVVLVVLVVQLCVLVVQLVVCVVVVVPVSNVVSVVSNVVSVVVNVVSPVVD